Protein AF-A0A3M0Y4Y0-F1 (afdb_monomer)

Nearest PDB structures (foldseek):
  6ogd-assembly1_B  TM=2.210E-01  e=4.144E-01  Yersinia entomophaga
  7qh7-assembly1_c  TM=3.250E-01  e=5.541E+00  Homo sapiens

Radius of gyration: 15.07 Å; Cα contacts (8 Å, |Δi|>4): 298; chains: 1; bounding box: 39×28×41 Å

Secondary structure (DSSP, 8-state):
--S-HHHHHHHHHHHGGG-EEEEEEEEEETTTEEEEEEEEEETTEEEEEEEE-TTT-PBPPTT----BSS--S-HHHHHHHHHHHGGG-EE-S--EEETTTTEEEEEEEETTEEEEEEEEETTT-PEEPPP-S-----

Mean predicted aligned error: 4.46 Å

Structure (mmCIF, N/CA/C/O backbone):
data_AF-A0A3M0Y4Y0-F1
#
_entry.id   AF-A0A3M0Y4Y0-F1
#
loop_
_atom_site.group_PDB
_atom_site.id
_atom_site.type_symbol
_atom_site.label_atom_id
_atom_site.label_alt_id
_atom_site.label_comp_id
_atom_site.label_asym_id
_atom_site.label_entity_id
_atom_site.label_seq_id
_atom_site.pdbx_PDB_ins_code
_atom_site.Cartn_x
_atom_site.Cartn_y
_atom_site.Cartn_z
_atom_site.occupancy
_atom_site.B_iso_or_equiv
_atom_site.auth_seq_id
_atom_site.auth_comp_id
_atom_site.auth_asym_id
_atom_site.auth_atom_id
_atom_site.pdbx_PDB_model_num
ATOM 1 N N . PRO A 1 1 ? 2.570 -2.324 -22.375 1.00 85.81 1 PRO A N 1
ATOM 2 C CA . PRO A 1 1 ? 3.420 -1.679 -21.339 1.00 85.81 1 PRO A CA 1
ATOM 3 C C . PRO A 1 1 ? 4.889 -1.743 -21.785 1.00 85.81 1 PRO A C 1
ATOM 5 O O . PRO A 1 1 ? 5.245 -2.715 -22.445 1.00 85.81 1 PRO A O 1
ATOM 8 N N . ARG A 1 2 ? 5.709 -0.727 -21.486 1.00 95.56 2 ARG A N 1
ATOM 9 C CA . ARG A 1 2 ? 7.161 -0.748 -21.774 1.00 95.56 2 ARG A CA 1
ATOM 10 C C . ARG A 1 2 ? 7.956 -1.373 -20.630 1.00 95.56 2 ARG A C 1
ATOM 12 O O . ARG A 1 2 ? 8.963 -2.027 -20.864 1.00 95.56 2 ARG A O 1
ATOM 19 N N . VAL A 1 3 ? 7.469 -1.207 -19.406 1.00 97.25 3 VAL A N 1
ATOM 20 C CA . VAL A 1 3 ? 8.027 -1.819 -18.201 1.00 97.25 3 VAL A CA 1
ATOM 21 C C . VAL A 1 3 ? 7.366 -3.171 -17.973 1.00 97.25 3 VAL A C 1
ATOM 23 O O . VAL A 1 3 ? 6.145 -3.292 -18.092 1.00 97.25 3 VAL A O 1
ATOM 26 N N . SER A 1 4 ? 8.159 -4.194 -17.655 1.00 97.31 4 SER A N 1
ATOM 27 C CA . SER A 1 4 ? 7.654 -5.527 -17.318 1.00 97.31 4 SER A CA 1
ATOM 28 C C . SER A 1 4 ? 7.098 -5.577 -15.890 1.00 97.31 4 SER A C 1
ATOM 30 O O . SER A 1 4 ? 7.463 -4.766 -15.039 1.00 97.31 4 SER A O 1
ATOM 32 N N . ALA A 1 5 ? 6.256 -6.571 -15.600 1.00 97.19 5 ALA A N 1
ATOM 33 C CA . ALA A 1 5 ? 5.759 -6.835 -14.247 1.00 97.19 5 ALA A CA 1
ATOM 34 C C . ALA A 1 5 ? 6.903 -6.991 -13.223 1.00 97.19 5 ALA A C 1
ATOM 36 O O . ALA A 1 5 ? 6.847 -6.422 -12.134 1.00 97.19 5 ALA A O 1
ATOM 37 N N . ALA A 1 6 ? 7.967 -7.711 -13.598 1.00 97.25 6 ALA A N 1
ATOM 38 C CA . ALA A 1 6 ? 9.133 -7.937 -12.745 1.00 97.25 6 ALA A CA 1
ATOM 39 C C . ALA A 1 6 ? 9.905 -6.640 -12.455 1.00 97.25 6 ALA A C 1
ATOM 41 O O . ALA A 1 6 ? 10.243 -6.375 -11.303 1.00 97.25 6 ALA A O 1
ATOM 42 N N . ALA A 1 7 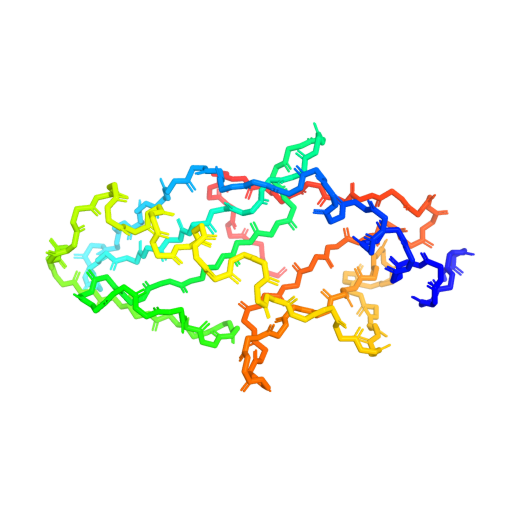? 10.123 -5.798 -13.471 1.00 97.50 7 ALA A N 1
ATOM 43 C CA . ALA A 1 7 ? 10.780 -4.505 -13.289 1.00 97.50 7 ALA A CA 1
ATOM 44 C C . ALA A 1 7 ? 9.939 -3.563 -12.410 1.00 97.50 7 ALA A C 1
ATOM 46 O O . ALA A 1 7 ? 10.468 -2.924 -11.504 1.00 97.50 7 ALA A O 1
ATOM 47 N N . ALA A 1 8 ? 8.617 -3.531 -12.604 1.00 97.88 8 ALA A N 1
ATOM 48 C CA . ALA A 1 8 ? 7.720 -2.749 -11.757 1.00 97.88 8 ALA A CA 1
ATOM 49 C C . ALA A 1 8 ? 7.741 -3.220 -10.291 1.00 97.88 8 ALA A C 1
ATOM 51 O O . ALA A 1 8 ? 7.778 -2.400 -9.375 1.00 97.88 8 ALA A O 1
ATOM 52 N N . LYS A 1 9 ? 7.777 -4.537 -10.050 1.00 98.00 9 LYS A N 1
ATOM 53 C CA . LYS A 1 9 ? 7.948 -5.099 -8.703 1.00 98.00 9 LYS A CA 1
ATOM 54 C C . LYS A 1 9 ? 9.272 -4.660 -8.076 1.00 98.00 9 LYS A C 1
ATOM 56 O O . LYS A 1 9 ? 9.277 -4.215 -6.930 1.00 98.00 9 LYS A O 1
ATOM 61 N N . GLN A 1 10 ? 10.366 -4.733 -8.831 1.00 97.56 10 GLN A N 1
ATOM 62 C CA . GLN A 1 10 ? 11.693 -4.334 -8.363 1.00 97.56 10 GLN A CA 1
ATOM 63 C C . GLN A 1 10 ? 11.731 -2.860 -7.931 1.00 97.56 10 GLN A C 1
ATOM 65 O O . GLN A 1 10 ? 12.317 -2.544 -6.899 1.00 97.56 10 GLN A O 1
ATOM 70 N N . VAL A 1 11 ? 11.050 -1.969 -8.657 1.00 97.44 11 VAL A N 1
ATOM 71 C CA . VAL A 1 11 ? 10.907 -0.552 -8.273 1.00 97.44 11 VAL A CA 1
ATOM 72 C C . VAL A 1 11 ? 10.233 -0.408 -6.902 1.00 97.44 11 VAL A C 1
ATOM 74 O O . VAL A 1 11 ? 10.702 0.346 -6.045 1.00 97.44 11 VAL A O 1
ATOM 77 N N . VAL A 1 12 ? 9.150 -1.153 -6.654 1.00 97.88 12 VAL A N 1
ATOM 78 C CA . VAL A 1 12 ? 8.461 -1.135 -5.353 1.00 97.88 12 VAL A CA 1
ATOM 79 C C . VAL A 1 12 ? 9.363 -1.688 -4.250 1.00 97.88 12 VAL A C 1
ATOM 81 O O . VAL A 1 12 ? 9.467 -1.061 -3.194 1.00 97.88 12 VAL A O 1
ATOM 84 N N . GLU A 1 13 ? 10.061 -2.800 -4.496 1.00 97.62 13 GLU A N 1
ATOM 85 C CA . GLU A 1 13 ? 11.016 -3.391 -3.548 1.00 97.62 13 GLU A CA 1
ATOM 86 C C . GLU A 1 13 ? 12.136 -2.416 -3.169 1.00 97.62 13 GLU A C 1
ATOM 88 O O . GLU A 1 13 ? 12.400 -2.218 -1.984 1.00 97.62 13 GLU A O 1
ATOM 93 N N . GLN A 1 14 ? 12.739 -1.742 -4.149 1.00 96.75 14 GLN A N 1
ATOM 94 C CA . GLN A 1 14 ? 13.792 -0.748 -3.920 1.00 96.75 14 GLN A CA 1
ATOM 95 C C . GLN A 1 14 ? 13.291 0.441 -3.095 1.00 96.75 14 GLN A C 1
ATOM 97 O O . GLN A 1 14 ? 13.981 0.916 -2.191 1.00 96.75 14 GLN A O 1
ATOM 102 N N . SER A 1 15 ? 12.064 0.897 -3.355 1.00 96.94 15 SER A N 1
AT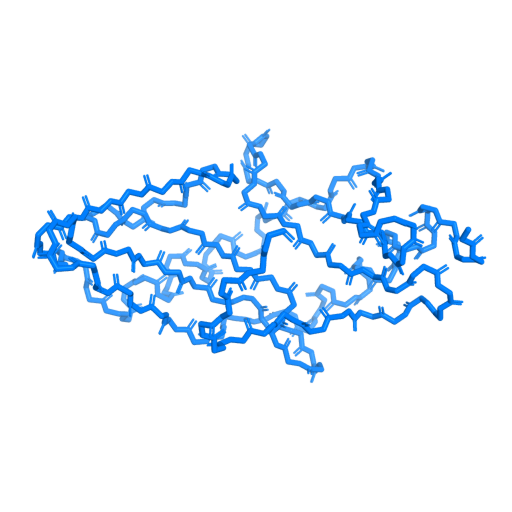OM 103 C CA . SER A 1 15 ? 11.483 2.035 -2.641 1.00 96.94 15 SER A CA 1
ATOM 104 C C . SER A 1 15 ? 11.171 1.760 -1.172 1.00 96.94 15 SER A C 1
ATOM 106 O O . SER A 1 15 ? 11.066 2.712 -0.393 1.00 96.94 15 SER A O 1
ATOM 108 N N . ARG A 1 16 ? 11.042 0.480 -0.786 1.00 95.69 16 ARG A N 1
ATOM 109 C CA . ARG A 1 16 ? 10.624 0.032 0.551 1.00 95.69 16 ARG A CA 1
ATOM 110 C C . ARG A 1 16 ? 11.482 0.605 1.674 1.00 95.69 16 ARG A C 1
ATOM 112 O O . ARG A 1 16 ? 10.976 0.863 2.760 1.00 95.69 16 ARG A O 1
ATOM 119 N N . THR A 1 17 ? 12.760 0.846 1.404 1.00 94.88 17 THR A N 1
ATOM 120 C CA . THR A 1 17 ? 13.714 1.435 2.358 1.00 94.88 17 THR A CA 1
ATOM 121 C C . THR A 1 17 ? 13.356 2.866 2.770 1.00 94.88 17 THR A C 1
ATOM 123 O O . THR A 1 17 ? 13.726 3.301 3.855 1.00 94.88 17 THR A O 1
ATOM 126 N N . SER A 1 18 ? 12.599 3.586 1.936 1.00 96.69 18 SER A N 1
ATOM 127 C CA . SER A 1 18 ? 12.131 4.953 2.202 1.00 96.69 18 SER A CA 1
ATOM 128 C C . SER A 1 18 ? 10.716 5.018 2.789 1.00 96.69 18 SER A C 1
ATOM 130 O O . SER A 1 18 ? 10.185 6.113 3.015 1.00 96.69 18 SER A O 1
ATOM 132 N N . TRP A 1 19 ? 10.071 3.863 2.992 1.00 97.56 19 TRP A N 1
ATOM 133 C CA . TRP A 1 19 ? 8.675 3.837 3.399 1.00 97.56 19 TRP A CA 1
ATOM 134 C C . TRP A 1 19 ? 8.500 4.309 4.834 1.00 97.56 19 TRP A C 1
ATOM 136 O O . TRP A 1 19 ? 9.170 3.847 5.755 1.00 97.56 19 TRP A O 1
ATOM 146 N N . HIS A 1 20 ? 7.534 5.196 5.031 1.00 97.25 20 HIS A N 1
ATOM 147 C CA . HIS A 1 20 ? 7.141 5.673 6.346 1.00 97.25 20 HIS A CA 1
ATOM 148 C C . HIS A 1 20 ? 5.641 5.953 6.394 1.00 97.25 20 HIS A C 1
ATOM 150 O O . HIS A 1 20 ? 4.966 6.118 5.374 1.00 97.25 20 HIS A O 1
ATOM 156 N N . VAL A 1 21 ? 5.107 5.998 7.612 1.00 96.69 21 VAL A N 1
ATOM 157 C CA . VAL A 1 21 ? 3.694 6.304 7.832 1.00 96.69 21 VAL A CA 1
ATOM 158 C C . VAL A 1 21 ? 3.448 7.780 7.557 1.00 96.69 21 VAL A C 1
ATOM 160 O O . VAL A 1 21 ? 4.054 8.650 8.181 1.00 96.69 21 VAL A O 1
ATOM 163 N N . GLY A 1 22 ? 2.562 8.041 6.603 1.00 93.50 22 GLY A N 1
ATOM 164 C CA . GLY A 1 22 ? 2.121 9.368 6.217 1.00 93.50 22 GLY A CA 1
ATOM 165 C C . GLY A 1 22 ? 0.934 9.850 7.047 1.00 93.50 22 GLY A C 1
ATOM 166 O O . GLY A 1 22 ? 0.769 9.539 8.229 1.00 93.50 22 GLY A O 1
ATOM 167 N N . LYS A 1 23 ? 0.077 10.654 6.414 1.00 92.44 23 LYS A N 1
ATOM 168 C CA . LYS A 1 23 ? -1.098 11.218 7.082 1.00 92.44 23 LYS A CA 1
ATOM 169 C C . LYS A 1 23 ? -2.129 10.137 7.428 1.00 92.44 23 LYS A C 1
ATOM 171 O O . LYS A 1 23 ? -2.239 9.118 6.751 1.00 92.44 23 LYS A O 1
ATOM 176 N N . VAL A 1 24 ? -2.934 10.422 8.446 1.00 92.00 24 VAL A N 1
ATOM 177 C CA . VAL A 1 24 ? -4.188 9.709 8.714 1.00 92.00 24 VAL A CA 1
ATOM 178 C C . VAL A 1 24 ? -5.304 10.571 8.147 1.00 92.00 24 VAL A C 1
ATOM 180 O O . VAL A 1 24 ? -5.339 11.773 8.414 1.00 92.00 24 VAL A O 1
ATOM 183 N N . GLN A 1 25 ? -6.176 9.976 7.349 1.00 91.56 25 GLN A N 1
ATOM 184 C CA . GLN A 1 25 ? -7.370 10.606 6.812 1.00 91.56 25 GLN A CA 1
ATOM 185 C C . GLN A 1 25 ? -8.591 9.969 7.459 1.00 91.56 25 GLN A C 1
ATOM 187 O O . GLN A 1 25 ? -8.700 8.748 7.520 1.00 91.56 25 GLN A O 1
ATOM 192 N N . GLN A 1 26 ? -9.488 10.827 7.925 1.00 89.88 26 GLN A N 1
ATOM 193 C CA . GLN A 1 26 ? -10.810 10.464 8.407 1.00 89.88 26 GLN A CA 1
ATOM 194 C C . GLN A 1 26 ? -11.803 11.020 7.394 1.00 89.88 26 GLN A C 1
ATOM 196 O O . GLN A 1 26 ? -11.726 12.202 7.050 1.00 89.88 26 GLN A O 1
ATOM 201 N N . GLN A 1 27 ? -12.661 10.161 6.865 1.00 86.44 27 GLN A N 1
ATOM 202 C CA . GLN A 1 27 ? -13.717 10.543 5.941 1.00 86.44 27 GLN A CA 1
ATOM 203 C C . GLN A 1 27 ? -15.043 10.287 6.633 1.00 86.44 27 GLN A C 1
ATOM 205 O O . GLN A 1 27 ? -15.336 9.148 6.969 1.00 86.44 27 GLN A O 1
ATOM 210 N N . TRP A 1 28 ? -15.792 11.359 6.863 1.00 82.88 28 TRP A N 1
ATOM 211 C CA . TRP A 1 28 ? -17.142 11.292 7.397 1.00 82.88 28 TRP A CA 1
ATOM 212 C C . TRP A 1 28 ? -18.120 11.273 6.228 1.00 82.88 28 TRP A C 1
ATOM 214 O O . TRP A 1 28 ? -18.035 12.136 5.349 1.00 82.88 28 TRP A O 1
ATOM 224 N N . GLU A 1 29 ? -18.998 10.283 6.223 1.00 81.50 29 GLU A N 1
ATOM 225 C CA . GLU A 1 29 ? -20.192 10.225 5.385 1.00 81.50 29 GLU A CA 1
ATOM 226 C C . GLU A 1 29 ? -21.400 10.449 6.302 1.00 81.50 29 GLU A C 1
ATOM 228 O O . GLU A 1 29 ? -21.446 9.874 7.393 1.00 81.50 29 GLU A O 1
ATOM 233 N N . GLU A 1 30 ? -22.324 11.328 5.893 1.00 73.69 30 GLU A N 1
ATOM 234 C CA . GLU A 1 30 ? -23.396 11.863 6.757 1.00 73.69 30 GLU A CA 1
ATOM 235 C C . GLU A 1 30 ? -24.230 10.764 7.435 1.00 73.69 30 GLU A C 1
ATOM 237 O O . GLU A 1 30 ? -24.538 10.898 8.618 1.00 73.69 30 GLU A O 1
ATOM 242 N N . ASP A 1 31 ? -24.485 9.650 6.740 1.00 77.06 31 ASP A N 1
ATOM 243 C CA . ASP A 1 31 ? -25.320 8.549 7.239 1.00 77.06 31 ASP A CA 1
ATOM 244 C C . ASP A 1 31 ? -24.547 7.258 7.565 1.00 77.06 31 ASP A C 1
ATOM 246 O O . ASP A 1 31 ? -25.081 6.364 8.223 1.00 77.06 31 ASP A O 1
ATOM 250 N N . GLU A 1 32 ? -23.289 7.134 7.131 1.00 75.88 32 GLU A N 1
ATOM 251 C CA . GLU A 1 32 ? -22.521 5.887 7.285 1.00 75.88 32 GLU A CA 1
ATOM 252 C C . GLU A 1 32 ? -21.526 5.964 8.454 1.00 75.88 32 GLU A C 1
ATOM 254 O O . GLU A 1 32 ? -21.244 4.957 9.105 1.00 75.88 32 GLU A O 1
ATOM 259 N N . GLY A 1 33 ? -21.051 7.166 8.802 1.00 85.62 33 GLY A N 1
ATOM 260 C CA . GLY A 1 33 ? -20.077 7.399 9.870 1.00 85.62 33 GLY A CA 1
ATOM 261 C C . GLY A 1 33 ? -18.668 7.678 9.342 1.00 85.62 33 GLY A C 1
ATOM 262 O O . GLY A 1 33 ? -18.489 8.197 8.241 1.00 85.62 33 GLY A O 1
ATOM 263 N N . VAL A 1 34 ? -17.643 7.388 10.150 1.00 87.31 34 VAL A N 1
ATOM 264 C CA . VAL A 1 34 ? -16.239 7.654 9.809 1.00 87.31 34 VAL A CA 1
ATOM 265 C C . VAL A 1 34 ? -15.526 6.418 9.272 1.00 87.31 34 VAL A C 1
ATOM 267 O O . VAL A 1 34 ? -15.491 5.376 9.922 1.00 87.31 34 VAL A O 1
ATOM 270 N N . GLU A 1 35 ? -14.867 6.571 8.128 1.00 90.94 35 GLU A N 1
ATOM 271 C CA . GLU A 1 35 ? -13.851 5.653 7.618 1.00 90.94 35 GLU A CA 1
ATOM 272 C C . GLU A 1 35 ? -12.451 6.218 7.904 1.00 90.94 35 GLU A C 1
ATOM 274 O O . GLU A 1 35 ? -12.198 7.424 7.782 1.00 90.94 35 GLU A O 1
ATOM 279 N N . VAL A 1 36 ? -11.505 5.343 8.253 1.00 92.06 36 VAL A N 1
ATOM 280 C CA . VAL A 1 36 ? -10.122 5.724 8.550 1.00 92.06 36 VAL A CA 1
ATOM 281 C C .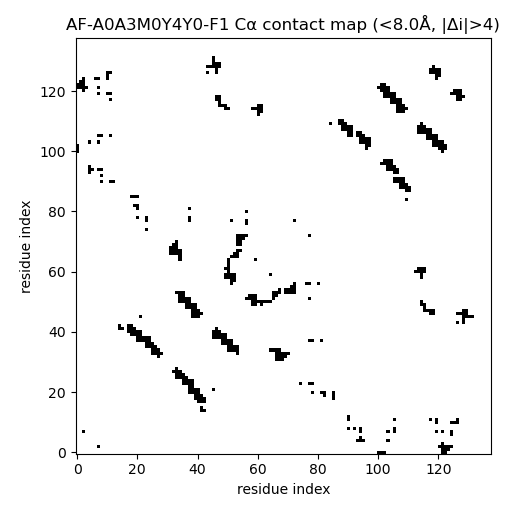 VAL A 1 36 ? -9.159 5.102 7.550 1.00 92.06 36 VAL A C 1
ATOM 283 O O . VAL A 1 36 ? -9.096 3.886 7.374 1.00 92.06 36 VAL A O 1
ATOM 286 N N . ARG A 1 37 ? -8.324 5.952 6.948 1.00 94.69 37 ARG A N 1
ATOM 287 C CA . ARG A 1 37 ? -7.249 5.542 6.043 1.00 94.69 37 ARG A CA 1
ATOM 288 C C . ARG A 1 37 ? -5.909 6.082 6.517 1.00 94.69 37 ARG A C 1
ATOM 290 O O . ARG A 1 37 ? -5.791 7.254 6.875 1.00 94.69 37 ARG A O 1
ATOM 297 N N . VAL A 1 38 ? -4.875 5.251 6.474 1.00 94.94 38 VAL A N 1
ATOM 298 C CA . VAL A 1 38 ? -3.500 5.651 6.797 1.00 94.94 38 VAL A CA 1
ATOM 299 C C . VAL A 1 38 ? -2.629 5.501 5.560 1.00 94.94 38 VAL A C 1
ATOM 301 O O . VAL A 1 38 ? -2.601 4.446 4.930 1.00 94.94 38 VAL A O 1
ATOM 304 N N . PHE A 1 39 ? -1.935 6.571 5.188 1.00 96.06 39 PHE A N 1
ATOM 305 C CA . PHE A 1 39 ? -1.110 6.592 3.985 1.00 96.06 39 PHE A CA 1
ATOM 306 C C . PHE A 1 39 ? 0.274 6.002 4.252 1.00 96.06 39 PHE A C 1
ATOM 308 O O . PHE A 1 39 ? 0.872 6.242 5.300 1.00 96.06 39 PHE A O 1
ATOM 315 N N . ILE A 1 40 ? 0.789 5.265 3.274 1.00 97.31 40 ILE A N 1
ATOM 316 C CA . ILE A 1 40 ? 2.191 4.864 3.198 1.00 97.31 40 ILE A CA 1
ATOM 317 C C . ILE A 1 40 ? 2.866 5.825 2.228 1.00 97.31 40 ILE A C 1
ATOM 319 O O . ILE A 1 40 ? 2.467 5.928 1.063 1.00 97.31 40 ILE A O 1
ATOM 323 N N . ASN A 1 41 ? 3.881 6.526 2.717 1.00 97.31 41 ASN A N 1
ATOM 324 C CA . ASN A 1 41 ? 4.691 7.433 1.925 1.00 97.31 41 ASN A CA 1
ATOM 325 C C . ASN A 1 41 ? 6.014 6.769 1.555 1.00 97.31 41 ASN A C 1
ATOM 327 O O . ASN A 1 41 ? 6.619 6.112 2.394 1.00 97.31 41 ASN A O 1
ATOM 331 N N . ALA A 1 42 ? 6.480 7.011 0.337 1.00 97.06 42 ALA A N 1
ATOM 332 C CA . ALA A 1 42 ? 7.877 6.868 -0.057 1.00 97.06 42 ALA A CA 1
ATOM 333 C C . ALA A 1 42 ? 8.533 8.259 -0.134 1.00 97.06 42 ALA A C 1
ATOM 335 O O . ALA A 1 42 ? 7.887 9.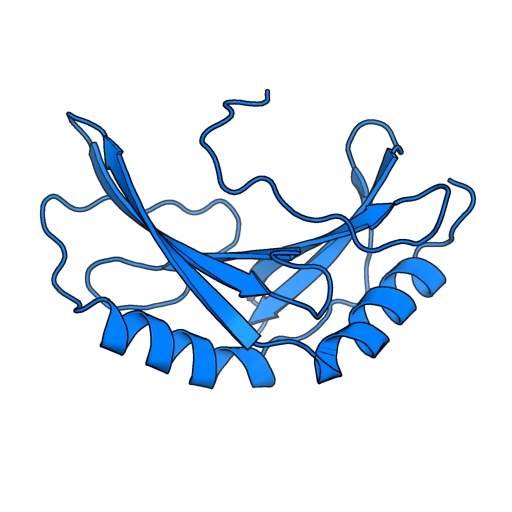273 0.143 1.00 97.06 42 ALA A O 1
ATOM 336 N N . ALA A 1 43 ? 9.796 8.324 -0.562 1.00 95.19 43 ALA A N 1
ATOM 337 C CA . ALA A 1 43 ? 10.509 9.591 -0.766 1.00 95.19 43 ALA A CA 1
ATOM 338 C C . ALA A 1 43 ? 9.751 10.590 -1.669 1.00 95.19 43 ALA A C 1
ATOM 340 O O . ALA A 1 43 ? 9.812 11.795 -1.446 1.00 95.19 43 ALA A O 1
ATOM 341 N N . ILE A 1 44 ? 8.995 10.089 -2.652 1.00 94.31 44 ILE A N 1
ATOM 342 C CA . ILE A 1 44 ? 8.229 10.910 -3.603 1.00 94.31 44 ILE A CA 1
ATOM 343 C C . ILE A 1 44 ? 6.851 11.359 -3.084 1.00 94.31 44 ILE A C 1
ATOM 345 O O . ILE A 1 44 ? 6.149 12.101 -3.766 1.00 94.31 44 ILE A O 1
ATOM 349 N N . GLY A 1 45 ? 6.428 10.887 -1.905 1.00 96.31 45 GLY A N 1
ATOM 350 C CA . GLY A 1 45 ? 5.105 11.153 -1.338 1.00 96.31 45 GLY A CA 1
ATOM 351 C C . GLY A 1 45 ? 4.238 9.896 -1.153 1.00 96.31 45 GLY A C 1
ATOM 352 O O . GLY A 1 45 ? 4.766 8.787 -1.069 1.00 96.31 45 GLY A O 1
ATOM 353 N N . PRO A 1 46 ? 2.907 10.047 -1.023 1.00 96.94 46 PRO A N 1
ATOM 354 C CA . PRO A 1 46 ? 1.989 8.954 -0.698 1.00 96.94 46 PRO A CA 1
ATOM 355 C C . PRO A 1 46 ? 1.840 7.993 -1.877 1.00 96.94 46 PRO A C 1
ATOM 357 O O . PRO A 1 46 ? 1.378 8.401 -2.935 1.00 96.94 46 PRO A O 1
ATOM 360 N N . ILE A 1 47 ? 2.170 6.716 -1.692 1.00 97.38 47 ILE A N 1
ATOM 361 C CA . ILE A 1 47 ? 2.157 5.693 -2.758 1.00 97.38 47 ILE A CA 1
ATOM 362 C C . ILE A 1 47 ? 1.112 4.592 -2.540 1.00 97.38 47 ILE A C 1
ATOM 364 O O . ILE A 1 47 ? 0.747 3.878 -3.472 1.00 97.38 47 ILE A O 1
ATOM 368 N N . ALA A 1 48 ? 0.618 4.451 -1.310 1.00 97.00 48 ALA A N 1
ATOM 369 C CA . ALA A 1 48 ? -0.424 3.502 -0.947 1.00 97.00 48 ALA A CA 1
ATOM 370 C C . ALA A 1 48 ? -1.225 4.019 0.253 1.00 97.00 48 ALA A C 1
ATOM 372 O O . ALA A 1 48 ? -0.823 4.955 0.948 1.00 97.00 48 ALA A O 1
ATOM 373 N N . LYS A 1 49 ? -2.382 3.405 0.492 1.00 95.75 49 LYS A N 1
ATOM 374 C CA . LYS A 1 49 ? -3.230 3.664 1.660 1.00 95.75 49 LYS A CA 1
ATOM 375 C C . LYS A 1 49 ? -3.708 2.341 2.246 1.00 95.75 49 LYS A C 1
ATOM 377 O O . LYS A 1 49 ? -4.051 1.434 1.490 1.00 95.75 49 LYS A O 1
ATOM 382 N N . LEU A 1 50 ? -3.720 2.243 3.568 1.00 96.31 50 LEU A N 1
ATOM 383 C CA . LEU A 1 50 ? -4.297 1.138 4.325 1.00 96.31 50 LEU A CA 1
ATOM 384 C C . LEU A 1 50 ? -5.633 1.599 4.901 1.00 96.31 50 LEU A C 1
ATOM 386 O O . LEU A 1 50 ? -5.688 2.650 5.543 1.00 96.31 50 LEU A O 1
ATOM 390 N N . ALA A 1 51 ? -6.691 0.830 4.659 1.00 95.56 51 ALA A N 1
ATOM 391 C CA . ALA A 1 51 ? -7.951 1.002 5.367 1.00 95.56 51 ALA A CA 1
ATOM 392 C C . ALA A 1 51 ? -7.807 0.401 6.770 1.00 95.56 51 ALA A C 1
ATOM 394 O O . ALA A 1 51 ? -7.155 -0.631 6.950 1.00 95.56 51 ALA A O 1
ATOM 395 N N . VAL A 1 52 ? -8.357 1.080 7.770 1.00 94.62 52 VAL A N 1
ATOM 396 C CA . VAL A 1 52 ? -8.212 0.693 9.171 1.00 94.62 52 VAL A CA 1
ATOM 397 C C . VAL A 1 52 ? -9.578 0.691 9.827 1.00 94.62 52 VAL A C 1
ATOM 399 O O . VAL A 1 52 ? -10.337 1.644 9.678 1.00 94.62 52 VAL A O 1
ATOM 402 N N . ASN A 1 53 ? -9.874 -0.359 10.589 1.00 93.56 53 ASN A N 1
ATOM 403 C CA . ASN A 1 53 ? -11.063 -0.412 11.419 1.00 93.56 53 ASN A CA 1
ATOM 404 C C . ASN A 1 53 ? -10.997 0.730 12.459 1.00 93.56 53 ASN A C 1
ATOM 406 O O . ASN A 1 53 ? -10.084 0.724 13.295 1.00 93.56 53 ASN A O 1
ATOM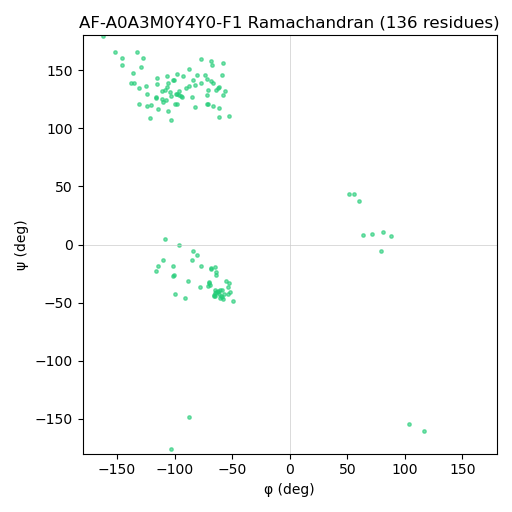 410 N N . PRO A 1 54 ? -11.937 1.693 12.449 1.00 89.31 54 PRO A N 1
ATOM 411 C CA . PRO A 1 54 ? -11.873 2.863 13.330 1.00 89.31 54 PRO A CA 1
ATOM 412 C C . PRO A 1 54 ? -12.003 2.529 14.827 1.00 89.31 54 PRO A C 1
ATOM 414 O O . PRO A 1 54 ? -11.605 3.327 15.677 1.00 89.31 54 PRO A O 1
ATOM 417 N N . GLN A 1 55 ? -12.546 1.353 15.158 1.00 90.88 55 GLN A N 1
ATOM 418 C CA . GLN A 1 55 ? -12.760 0.901 16.534 1.00 90.88 55 GLN A CA 1
ATOM 419 C C . GLN A 1 55 ? -11.566 0.112 17.069 1.00 90.88 55 GLN A C 1
ATOM 421 O O . GLN A 1 55 ? -11.105 0.353 18.180 1.00 90.88 55 GLN A O 1
ATOM 426 N N . THR A 1 56 ? -11.042 -0.824 16.275 1.00 92.31 56 THR A N 1
ATOM 427 C CA . THR A 1 56 ? -10.012 -1.777 16.733 1.00 92.31 56 THR A CA 1
ATOM 428 C C . THR A 1 56 ? -8.597 -1.406 16.288 1.00 92.31 56 THR A C 1
ATOM 430 O O . THR A 1 56 ? -7.601 -1.912 16.819 1.00 92.31 56 THR A O 1
ATOM 433 N N . GLY A 1 57 ? -8.477 -0.542 15.279 1.00 91.44 57 GLY A N 1
ATOM 434 C CA . GLY A 1 57 ? -7.211 -0.249 14.621 1.00 91.44 57 GLY A CA 1
ATOM 435 C C . GLY A 1 57 ? -6.678 -1.385 13.748 1.00 91.44 57 GLY A C 1
ATOM 436 O O . GLY A 1 57 ? -5.522 -1.317 13.333 1.00 91.44 57 GLY A O 1
ATOM 437 N N . ALA A 1 58 ? -7.466 -2.436 13.505 1.00 94.00 58 ALA A N 1
ATOM 438 C CA . ALA A 1 58 ? -7.078 -3.528 12.621 1.00 94.00 58 ALA A CA 1
ATOM 439 C C . ALA A 1 58 ? -6.967 -3.037 11.173 1.00 94.00 58 ALA A C 1
ATOM 441 O O . ALA A 1 58 ? -7.814 -2.274 10.710 1.00 94.00 58 ALA A O 1
ATOM 442 N N . ILE A 1 59 ? -5.940 -3.488 10.452 1.00 96.06 59 ILE A N 1
ATOM 443 C CA . ILE A 1 59 ? -5.825 -3.230 9.014 1.00 96.06 59 ILE A CA 1
ATOM 444 C C . ILE A 1 59 ? -6.874 -4.069 8.293 1.00 96.06 59 ILE A C 1
ATOM 446 O O . ILE A 1 59 ? -6.980 -5.271 8.529 1.00 96.06 59 ILE A O 1
ATOM 450 N N . LEU A 1 60 ? -7.657 -3.424 7.436 1.00 96.75 60 LEU A N 1
ATOM 451 C CA . LEU A 1 60 ? -8.721 -4.071 6.685 1.00 96.75 60 LEU A CA 1
ATOM 452 C C . LEU A 1 60 ? -8.177 -4.661 5.375 1.00 96.75 60 LEU A C 1
ATOM 454 O O . LEU A 1 60 ? -7.21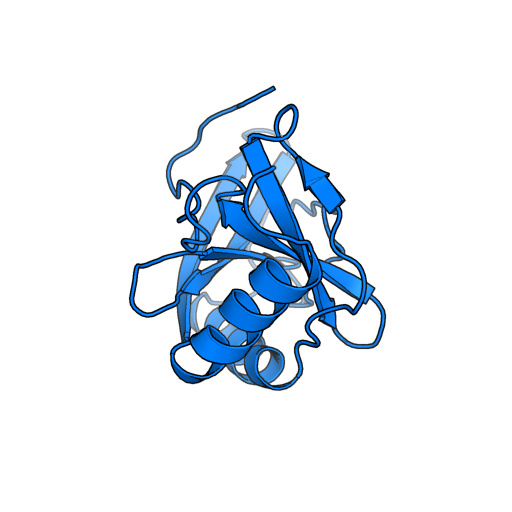9 -4.121 4.806 1.00 96.75 60 LEU A O 1
ATOM 458 N N . PRO A 1 61 ? -8.793 -5.741 4.863 1.00 97.75 61 PRO A N 1
ATOM 459 C CA . PRO A 1 61 ? -8.504 -6.225 3.523 1.00 97.75 61 PRO A CA 1
ATOM 460 C C . PRO A 1 61 ? -8.753 -5.145 2.462 1.00 97.75 61 PRO A C 1
ATOM 462 O O . PRO A 1 61 ? -9.533 -4.208 2.639 1.00 97.75 61 PRO A O 1
ATOM 465 N N . TYR A 1 62 ? -8.087 -5.282 1.323 1.00 94.56 62 TYR A N 1
ATOM 466 C CA . TYR A 1 62 ? -8.202 -4.354 0.209 1.00 94.56 62 TYR A CA 1
ATOM 467 C C . TYR A 1 62 ? -9.660 -4.213 -0.248 1.00 94.56 62 TYR A C 1
ATOM 469 O O . TYR A 1 62 ? -10.337 -5.213 -0.473 1.00 94.56 62 TYR A O 1
ATOM 477 N N . ARG A 1 63 ? -10.112 -2.961 -0.418 1.00 90.50 63 ARG A N 1
ATOM 478 C CA . ARG A 1 63 ? -11.498 -2.575 -0.767 1.00 90.50 63 ARG A CA 1
ATOM 479 C C . ARG A 1 63 ? -12.565 -2.931 0.275 1.00 90.50 63 ARG A C 1
ATOM 481 O O . ARG A 1 63 ? -13.741 -2.744 -0.008 1.00 90.50 63 ARG A O 1
ATOM 488 N N . VAL A 1 64 ? -12.181 -3.396 1.462 1.00 93.06 64 VAL A N 1
ATOM 489 C CA . VAL A 1 64 ? -13.104 -3.483 2.594 1.00 93.06 64 VAL A CA 1
ATOM 490 C C . VAL A 1 64 ? -13.139 -2.133 3.292 1.00 93.06 64 VAL A C 1
ATOM 492 O O . VAL A 1 64 ? -12.102 -1.593 3.683 1.00 93.06 64 VAL A O 1
ATOM 495 N N . GLU A 1 65 ? -14.346 -1.610 3.455 1.00 87.50 65 GLU A N 1
ATOM 496 C CA . GLU A 1 65 ? -14.619 -0.355 4.143 1.00 87.50 65 GLU A CA 1
ATOM 497 C C . GLU A 1 65 ? -15.452 -0.653 5.390 1.00 87.50 65 GLU A C 1
ATOM 499 O O . GLU A 1 65 ? -16.340 -1.505 5.377 1.00 87.50 65 GLU A O 1
ATOM 504 N N . VAL A 1 66 ? -15.112 0.007 6.495 1.00 89.56 66 VAL A N 1
ATOM 505 C CA . VAL A 1 66 ? -15.849 -0.085 7.756 1.00 89.56 66 VAL A CA 1
ATOM 506 C C . VAL A 1 66 ? -16.097 1.332 8.227 1.00 89.56 66 VAL A C 1
ATOM 508 O O . VAL A 1 66 ? -15.142 2.073 8.474 1.00 89.56 66 VAL A O 1
ATOM 511 N N . TYR A 1 67 ? -17.371 1.666 8.382 1.00 88.69 67 TYR A N 1
ATOM 512 C CA . TYR A 1 67 ? -17.812 2.948 8.899 1.00 88.69 67 TYR A CA 1
ATOM 513 C C . TYR A 1 67 ? -18.327 2.783 10.323 1.00 88.69 67 TYR A C 1
ATOM 515 O O . TYR A 1 67 ? -18.995 1.797 10.644 1.00 88.69 67 TYR A O 1
ATOM 523 N N . THR A 1 68 ? -17.999 3.735 11.195 1.00 87.19 68 THR A N 1
ATOM 524 C CA . THR A 1 68 ? -18.540 3.771 12.558 1.00 87.19 68 THR A CA 1
ATOM 525 C C . THR A 1 68 ? -18.966 5.172 12.957 1.00 87.19 68 THR A C 1
ATOM 527 O O . THR A 1 68 ? -18.326 6.145 12.581 1.00 87.19 68 THR A O 1
ATOM 530 N N . ALA A 1 69 ? -20.008 5.296 13.780 1.00 85.44 69 ALA A N 1
ATOM 531 C CA . ALA A 1 69 ? -20.507 6.602 14.227 1.00 85.44 69 ALA A CA 1
ATOM 532 C C . ALA A 1 69 ? -19.494 7.390 15.082 1.00 85.44 69 ALA A C 1
ATOM 534 O O . ALA A 1 69 ? -19.530 8.616 15.141 1.00 85.44 69 ALA A O 1
ATOM 535 N N . THR A 1 70 ? -18.578 6.693 15.755 1.00 82.62 70 THR A N 1
ATOM 536 C CA . THR A 1 70 ? -17.531 7.296 16.587 1.00 82.62 70 THR A CA 1
ATOM 537 C C . THR A 1 70 ? -16.162 6.765 16.198 1.00 82.62 70 THR A C 1
ATOM 539 O O . THR A 1 70 ? -16.044 5.701 15.596 1.00 82.62 70 THR A O 1
ATOM 542 N N . LEU A 1 71 ? -15.108 7.491 16.562 1.00 82.31 71 LEU A N 1
ATOM 543 C CA . LEU A 1 71 ? -13.737 7.005 16.476 1.00 82.31 71 LEU A CA 1
ATOM 544 C C . LEU A 1 71 ? -13.272 6.607 17.880 1.00 82.31 71 LEU A C 1
ATOM 546 O O . LEU A 1 71 ? -13.004 7.482 18.700 1.00 82.31 71 LEU A O 1
ATOM 550 N N . ALA A 1 72 ? -13.156 5.308 18.164 1.00 85.88 72 ALA A N 1
ATOM 551 C CA . ALA A 1 72 ? -12.685 4.850 19.478 1.00 85.88 72 ALA A CA 1
ATOM 552 C C . ALA A 1 72 ? -11.161 4.981 19.651 1.00 85.88 72 ALA A C 1
ATOM 554 O O . ALA A 1 72 ? -10.647 4.974 20.767 1.00 85.88 72 ALA A O 1
ATOM 555 N N . MET A 1 73 ? -10.425 5.102 18.545 1.00 82.19 73 MET A N 1
ATOM 556 C CA . MET A 1 73 ? -8.966 5.099 18.528 1.00 82.19 73 MET A CA 1
ATOM 557 C C . MET A 1 73 ? -8.375 6.488 18.243 1.00 82.19 73 MET A C 1
ATOM 559 O O . MET A 1 73 ? -8.615 7.051 17.171 1.00 82.19 73 MET A O 1
ATOM 563 N N . PRO A 1 74 ? -7.498 7.024 19.112 1.00 87.19 74 PRO A N 1
ATOM 564 C CA . PRO A 1 74 ? -6.762 8.245 18.813 1.00 87.19 74 PRO A CA 1
ATOM 565 C C . PRO A 1 74 ? -5.912 8.112 17.546 1.00 87.19 74 PRO A C 1
ATOM 567 O O . PRO A 1 74 ? -5.306 7.071 17.271 1.00 87.19 74 PRO A O 1
ATOM 570 N N . ARG A 1 75 ? -5.776 9.217 16.803 1.00 87.00 75 ARG A N 1
ATOM 571 C CA . ARG A 1 75 ? -4.958 9.284 15.579 1.00 87.00 75 ARG A CA 1
ATOM 572 C C . ARG A 1 75 ? -3.532 8.764 15.789 1.00 87.00 75 ARG A C 1
ATOM 574 O O . ARG A 1 75 ? -2.998 8.077 14.923 1.00 87.00 75 ARG A O 1
ATOM 581 N N . GLN A 1 76 ? -2.914 9.087 16.923 1.00 88.88 76 GLN A N 1
ATOM 582 C CA . GLN A 1 76 ? -1.548 8.662 17.231 1.00 88.88 76 GLN A CA 1
ATOM 583 C C . GLN A 1 76 ? -1.444 7.139 17.382 1.00 88.88 76 GLN A C 1
ATOM 585 O O . GLN A 1 76 ? -0.499 6.547 16.869 1.00 88.88 76 GLN A O 1
ATOM 590 N N . THR A 1 77 ? -2.440 6.496 17.992 1.00 89.88 77 THR A N 1
ATOM 591 C CA . THR A 1 77 ? -2.504 5.035 18.133 1.00 89.88 77 THR A CA 1
ATOM 592 C C . THR A 1 77 ? -2.608 4.345 16.773 1.00 89.88 77 THR A C 1
ATOM 594 O O . THR A 1 77 ? -1.914 3.362 16.526 1.00 89.88 77 THR A O 1
ATOM 597 N N . LEU A 1 78 ? -3.409 4.894 15.851 1.00 89.75 78 LEU A N 1
ATOM 598 C CA . LEU A 1 78 ? -3.511 4.390 14.474 1.00 89.75 78 LEU A CA 1
ATOM 599 C C . LEU A 1 78 ? -2.170 4.484 13.732 1.00 89.75 78 LEU A C 1
ATOM 601 O O . LEU A 1 78 ? -1.761 3.535 13.067 1.00 89.75 78 LEU A O 1
ATOM 605 N N . VAL A 1 79 ? -1.458 5.606 13.887 1.00 92.06 79 VAL A N 1
ATOM 606 C CA . VAL A 1 79 ? -0.112 5.775 13.318 1.00 92.06 79 VAL A CA 1
ATOM 607 C C . VAL A 1 79 ? 0.851 4.725 13.867 1.00 92.06 79 VAL A C 1
ATOM 609 O O . VAL A 1 79 ? 1.599 4.145 13.085 1.00 92.06 79 VAL A O 1
ATOM 612 N N . GLN A 1 80 ? 0.839 4.460 15.178 1.00 92.50 80 GLN A N 1
ATOM 613 C CA . GLN A 1 80 ? 1.739 3.467 15.774 1.00 92.50 80 GLN A CA 1
ATOM 614 C C . GLN A 1 80 ? 1.442 2.047 15.287 1.00 92.50 80 GLN A C 1
ATOM 616 O O . GLN A 1 80 ? 2.361 1.368 14.838 1.00 92.50 80 GLN A O 1
ATOM 621 N N . LYS A 1 81 ? 0.169 1.636 15.231 1.00 91.56 81 LYS A N 1
ATOM 622 C CA . LYS A 1 81 ? -0.202 0.327 14.665 1.00 91.56 81 LYS A CA 1
ATOM 623 C C . LYS A 1 81 ? 0.283 0.164 13.225 1.00 91.56 81 LYS A C 1
ATOM 625 O O . LYS A 1 81 ? 0.825 -0.875 12.860 1.00 91.56 81 LYS A O 1
ATOM 630 N N . VAL A 1 82 ? 0.136 1.198 12.397 1.00 92.56 82 VAL A N 1
ATOM 631 C CA . VAL A 1 82 ? 0.616 1.133 11.010 1.00 92.56 82 VAL A CA 1
ATOM 632 C C . VAL A 1 82 ? 2.143 1.124 10.943 1.00 92.56 82 VAL A C 1
ATOM 634 O O . VAL A 1 82 ? 2.692 0.420 10.101 1.00 92.56 82 VAL A O 1
ATOM 637 N N . LYS A 1 83 ? 2.848 1.824 11.843 1.00 95.12 83 LYS A N 1
ATOM 638 C CA . LYS A 1 83 ? 4.316 1.741 11.944 1.00 95.12 83 LYS A CA 1
ATOM 639 C C . LYS A 1 83 ? 4.784 0.324 12.273 1.00 95.12 83 LYS A C 1
ATOM 641 O O . LYS A 1 83 ? 5.769 -0.122 11.698 1.00 95.12 83 LYS A O 1
ATOM 646 N N . GLU A 1 84 ? 4.071 -0.386 13.143 1.00 95.25 84 GLU A N 1
ATOM 647 C CA . GLU A 1 84 ? 4.363 -1.783 13.498 1.00 95.25 84 GLU A CA 1
ATOM 648 C C . GLU A 1 84 ? 4.068 -2.762 12.350 1.00 95.25 84 GLU A C 1
ATOM 650 O O . GLU A 1 84 ? 4.757 -3.771 12.190 1.00 95.25 84 GLU A O 1
ATOM 655 N N . VAL A 1 85 ? 3.045 -2.469 11.543 1.00 94.75 85 VAL A N 1
ATOM 656 C CA . VAL A 1 85 ? 2.643 -3.279 10.384 1.00 94.75 85 VAL A CA 1
ATOM 657 C C . VAL A 1 85 ? 3.545 -3.048 9.175 1.00 94.75 85 VAL A C 1
ATOM 659 O O . VAL A 1 85 ? 3.827 -3.990 8.440 1.00 94.75 85 VAL A O 1
ATOM 662 N N . LEU A 1 86 ? 4.009 -1.818 8.955 1.00 95.62 86 LEU A N 1
ATOM 663 C CA . LEU A 1 86 ? 4.776 -1.431 7.772 1.00 95.62 86 LEU A CA 1
ATOM 664 C C . LEU A 1 86 ? 5.958 -2.372 7.456 1.00 95.62 86 LEU A C 1
ATOM 666 O O . LEU A 1 86 ? 6.041 -2.826 6.311 1.00 95.62 86 LEU A O 1
ATOM 670 N N . PRO A 1 87 ? 6.836 -2.745 8.413 1.00 96.06 87 PRO A N 1
ATOM 671 C CA . PRO A 1 87 ? 7.922 -3.684 8.134 1.00 96.06 87 PRO A CA 1
ATOM 672 C C . PRO A 1 87 ? 7.436 -5.113 7.849 1.00 96.06 87 PRO A C 1
ATOM 674 O O . PRO A 1 87 ? 8.161 -5.865 7.203 1.00 96.06 87 PRO A O 1
ATOM 677 N N . LYS A 1 88 ? 6.222 -5.482 8.277 1.00 97.31 88 LYS A N 1
ATOM 678 C CA . LYS A 1 88 ? 5.618 -6.811 8.077 1.00 97.31 88 LYS A CA 1
ATOM 679 C C . LYS A 1 88 ? 4.917 -6.960 6.726 1.00 97.31 88 LYS A C 1
ATOM 681 O O . LYS A 1 88 ? 4.602 -8.082 6.337 1.00 97.31 88 LYS A O 1
ATOM 686 N N . LEU A 1 89 ? 4.677 -5.861 6.005 1.00 97.75 89 LEU A N 1
ATOM 687 C CA . LEU A 1 89 ? 4.035 -5.921 4.693 1.00 97.75 89 LEU A CA 1
ATOM 688 C C . LEU A 1 89 ? 4.883 -6.729 3.706 1.00 97.75 89 LEU A C 1
ATOM 690 O O . LEU A 1 89 ? 6.096 -6.557 3.598 1.00 97.75 89 LEU A O 1
ATOM 694 N N . GLN A 1 90 ? 4.246 -7.602 2.948 1.00 98.06 90 GLN A N 1
ATOM 695 C CA . GLN A 1 90 ? 4.876 -8.393 1.903 1.00 98.06 90 GLN A CA 1
ATOM 696 C C . GLN A 1 90 ? 4.504 -7.802 0.545 1.00 98.06 90 GLN A C 1
ATOM 698 O O . GLN A 1 90 ? 3.338 -7.525 0.277 1.00 98.06 90 GLN A O 1
ATOM 703 N N . ILE A 1 91 ? 5.498 -7.596 -0.315 1.00 98.06 91 ILE A N 1
ATOM 704 C CA . ILE A 1 91 ? 5.261 -7.215 -1.708 1.00 98.06 91 ILE A CA 1
ATOM 705 C C . ILE A 1 91 ? 4.962 -8.513 -2.452 1.00 98.06 91 ILE A C 1
ATOM 707 O O . ILE A 1 91 ? 5.795 -9.421 -2.457 1.00 98.06 91 ILE A O 1
ATOM 711 N N . GLY A 1 92 ? 3.766 -8.633 -3.023 1.00 95.62 92 GLY A N 1
ATOM 712 C CA . GLY A 1 92 ? 3.363 -9.876 -3.673 1.00 95.62 92 GLY A CA 1
ATOM 713 C C . GLY A 1 92 ? 4.146 -10.163 -4.954 1.00 95.62 92 GLY A C 1
ATOM 714 O O . GLY A 1 92 ? 4.733 -9.274 -5.575 1.00 95.62 92 GLY A O 1
ATOM 715 N N . ALA A 1 93 ? 4.162 -11.440 -5.332 1.00 88.62 93 ALA A N 1
ATOM 716 C CA . ALA A 1 93 ? 4.884 -11.927 -6.504 1.00 88.62 93 ALA A CA 1
ATOM 717 C C . ALA A 1 93 ? 4.240 -11.482 -7.824 1.00 88.62 93 ALA A C 1
ATOM 719 O O . ALA A 1 93 ? 4.947 -11.191 -8.787 1.00 88.62 93 ALA A O 1
ATOM 720 N N . GLU A 1 94 ? 2.911 -11.415 -7.857 1.00 92.25 94 GLU A N 1
ATOM 721 C CA . GLU A 1 94 ? 2.151 -11.129 -9.068 1.00 92.25 94 GLU A CA 1
ATOM 722 C C . GLU A 1 94 ? 1.792 -9.649 -9.169 1.00 92.25 94 GLU A C 1
ATOM 724 O O . GLU A 1 94 ? 1.270 -9.049 -8.231 1.00 92.25 94 GLU A O 1
ATOM 729 N N . ALA A 1 95 ? 2.044 -9.068 -10.339 1.00 96.00 95 ALA A N 1
ATOM 730 C CA . ALA A 1 95 ? 1.620 -7.726 -10.700 1.00 96.00 95 ALA A CA 1
ATOM 731 C C . ALA A 1 95 ? 0.620 -7.803 -11.850 1.00 96.00 95 ALA A C 1
ATOM 733 O O . ALA A 1 95 ? 0.791 -8.597 -12.774 1.00 96.00 95 ALA A O 1
ATOM 734 N N . TRP A 1 96 ? -0.384 -6.931 -11.840 1.00 97.44 96 TRP A N 1
ATOM 735 C CA . TRP A 1 96 ? -1.361 -6.858 -12.926 1.00 97.44 96 TRP A CA 1
ATOM 736 C C . TRP A 1 96 ? -1.532 -5.433 -13.432 1.00 97.44 96 TRP A C 1
ATOM 738 O O . TRP A 1 96 ? -1.321 -4.457 -12.709 1.00 97.44 96 TRP A O 1
ATOM 748 N N . LEU A 1 97 ? -1.915 -5.301 -14.699 1.00 97.44 97 LEU A N 1
ATOM 749 C CA . LEU A 1 97 ? -2.147 -3.997 -15.304 1.00 97.44 97 LEU A CA 1
ATOM 750 C C . LEU A 1 97 ? -3.447 -3.364 -14.793 1.00 97.44 97 LEU A C 1
ATOM 752 O O . LEU A 1 97 ? -4.454 -4.024 -14.536 1.00 97.44 97 LEU A O 1
ATOM 756 N N . GLY A 1 98 ? -3.424 -2.042 -14.670 1.00 94.69 98 GLY A N 1
ATOM 757 C CA . GLY A 1 98 ? -4.556 -1.210 -14.302 1.00 94.69 98 GLY A CA 1
ATOM 758 C C . GLY A 1 98 ? -4.722 -0.001 -15.211 1.00 94.69 98 GLY A C 1
ATOM 759 O O . GL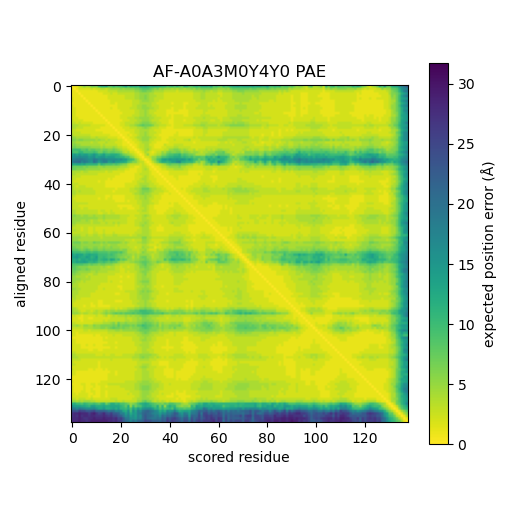Y A 1 98 ? -3.832 0.346 -15.986 1.00 94.69 98 GLY A O 1
ATOM 760 N N . GLY A 1 99 ? -5.898 0.630 -15.129 1.00 90.19 99 GLY A N 1
ATOM 761 C CA . GLY A 1 99 ? -6.209 1.857 -15.864 1.00 90.19 99 GLY A CA 1
ATOM 762 C C . GLY A 1 99 ? -6.014 1.724 -17.373 1.00 90.19 99 GLY A C 1
ATOM 763 O O . GLY A 1 99 ? -5.412 2.616 -17.961 1.00 90.19 99 GLY A O 1
ATOM 764 N N . HIS A 1 100 ? -6.469 0.613 -17.963 1.00 92.31 100 HIS A N 1
ATOM 765 C CA . HIS A 1 100 ? -6.275 0.270 -19.381 1.00 92.31 100 HIS A CA 1
ATOM 766 C C . HIS A 1 100 ? -4.799 0.143 -19.798 1.00 92.31 100 HIS A C 1
ATOM 768 O O . HIS A 1 100 ? -4.407 0.547 -20.886 1.00 92.31 100 HIS A O 1
ATOM 774 N N . GLY A 1 101 ? -3.958 -0.408 -18.917 1.00 93.94 101 GLY A N 1
ATOM 775 C CA . GLY A 1 101 ? -2.542 -0.656 -19.205 1.00 93.94 101 GLY A CA 1
ATOM 776 C C . GLY A 1 101 ? -1.608 0.514 -18.899 1.00 93.94 101 GLY A C 1
ATOM 777 O O . GLY A 1 101 ? -0.423 0.423 -19.213 1.00 93.94 101 GLY A O 1
ATOM 778 N N . ARG A 1 102 ? -2.115 1.587 -18.273 1.00 96.69 102 ARG A N 1
ATOM 779 C CA . ARG A 1 102 ? -1.325 2.768 -17.888 1.00 96.69 102 ARG A CA 1
ATOM 780 C C . ARG A 1 102 ? -0.344 2.497 -16.750 1.00 96.69 102 ARG A C 1
ATOM 782 O O . ARG A 1 102 ? 0.722 3.093 -16.715 1.00 96.69 102 ARG A O 1
ATOM 789 N N . TYR A 1 103 ? -0.685 1.607 -15.824 1.00 98.12 103 TYR A N 1
ATOM 790 C CA . TYR A 1 103 ? 0.166 1.310 -14.674 1.00 98.12 103 TYR A CA 1
ATOM 791 C C . TYR A 1 103 ? 0.084 -0.156 -14.264 1.00 98.12 103 TYR A C 1
ATOM 793 O O . TYR A 1 103 ? -0.931 -0.822 -14.473 1.00 98.12 103 TYR A O 1
ATOM 801 N N . TRP A 1 104 ? 1.143 -0.637 -13.629 1.00 98.38 104 TRP A N 1
ATOM 802 C CA . TRP A 1 104 ? 1.161 -1.879 -12.871 1.00 98.38 104 TRP A CA 1
ATOM 803 C C . TRP A 1 104 ? 0.598 -1.644 -11.473 1.00 98.38 104 TRP A C 1
ATOM 805 O O . TRP A 1 104 ? 0.915 -0.644 -10.829 1.00 98.38 104 TRP A O 1
ATOM 815 N N . ARG A 1 105 ? -0.233 -2.568 -10.992 1.00 98.12 105 ARG A N 1
ATOM 816 C CA . ARG A 1 105 ? -0.610 -2.689 -9.585 1.00 98.12 105 ARG A CA 1
ATOM 817 C C . ARG A 1 105 ? 0.256 -3.762 -8.950 1.00 98.12 105 ARG A C 1
ATOM 819 O O . ARG A 1 105 ? 0.235 -4.908 -9.391 1.00 98.12 105 ARG A O 1
ATOM 826 N N . ILE A 1 106 ? 0.995 -3.366 -7.921 1.00 98.31 106 ILE A N 1
ATOM 827 C CA . ILE A 1 106 ? 1.838 -4.246 -7.122 1.00 98.31 106 ILE A CA 1
ATOM 828 C C . ILE A 1 106 ? 1.142 -4.463 -5.773 1.00 98.31 106 ILE A C 1
ATOM 830 O O . ILE A 1 106 ? 0.950 -3.492 -5.034 1.00 98.31 106 ILE A O 1
ATOM 834 N N . PRO A 1 107 ? 0.710 -5.689 -5.449 1.00 98.25 107 PRO A N 1
ATOM 835 C CA . PRO A 1 107 ? -0.041 -5.969 -4.234 1.00 98.25 107 PRO A CA 1
ATOM 836 C C . PRO A 1 107 ? 0.832 -5.887 -2.981 1.00 98.25 107 PRO A C 1
ATOM 838 O O . PRO A 1 107 ? 1.982 -6.328 -2.972 1.00 98.25 107 PRO A O 1
ATOM 841 N N . LEU A 1 108 ? 0.244 -5.365 -1.907 1.00 98.44 108 LEU A N 1
ATOM 842 C CA . LEU A 1 108 ? 0.795 -5.395 -0.559 1.00 98.44 108 LEU A CA 1
ATOM 843 C C . LEU A 1 108 ? -0.045 -6.334 0.302 1.00 98.44 108 LEU A C 1
ATOM 845 O O . LEU A 1 108 ? -1.250 -6.120 0.459 1.00 98.44 108 LEU A O 1
ATOM 849 N N . PHE A 1 109 ? 0.604 -7.338 0.875 1.00 98.44 109 PHE A N 1
ATOM 850 C CA . PHE A 1 109 ? -0.008 -8.326 1.748 1.00 98.44 109 PHE A CA 1
ATOM 851 C C . PHE A 1 109 ? 0.390 -8.102 3.205 1.00 98.44 109 PHE A C 1
ATOM 853 O O . PHE A 1 109 ? 1.524 -7.730 3.498 1.00 98.44 109 PHE A O 1
ATOM 860 N N . LEU A 1 110 ? -0.529 -8.374 4.122 1.00 97.94 110 LEU A N 1
ATOM 861 C CA . LEU A 1 110 ? -0.269 -8.512 5.549 1.00 97.94 110 LEU A CA 1
ATOM 862 C C . LEU A 1 110 ? -0.778 -9.886 5.970 1.00 97.94 110 LEU A C 1
ATOM 864 O O . LEU A 1 110 ? -1.961 -10.161 5.803 1.00 97.94 110 LEU A O 1
ATOM 868 N N . GLU A 1 111 ? 0.114 -10.746 6.468 1.00 96.31 111 GLU A N 1
ATOM 869 C CA . GLU A 1 111 ? -0.255 -12.086 6.958 1.00 96.31 111 GLU A CA 1
ATOM 870 C C . GLU A 1 111 ? -1.083 -12.883 5.924 1.00 96.31 111 GLU A C 1
ATOM 872 O O . GLU A 1 111 ? -2.107 -13.483 6.230 1.00 96.31 111 GLU A O 1
ATOM 877 N N . GLY A 1 112 ? -0.666 -12.830 4.651 1.00 96.31 112 GLY A N 1
ATOM 878 C CA . GLY A 1 112 ? -1.349 -13.503 3.538 1.00 96.31 112 GLY A CA 1
ATOM 879 C C . GLY A 1 112 ? -2.599 -12.790 3.002 1.00 96.31 112 GLY A C 1
ATOM 880 O O . GLY A 1 112 ? -3.122 -13.187 1.965 1.00 96.31 112 GLY A O 1
ATOM 881 N N . THR A 1 113 ? -3.048 -11.701 3.630 1.00 97.62 113 THR A N 1
ATOM 882 C CA . THR A 1 113 ? -4.221 -10.925 3.196 1.00 97.62 113 THR A CA 1
ATOM 883 C C . THR A 1 113 ? -3.807 -9.724 2.353 1.00 97.62 113 THR A C 1
ATOM 885 O O . THR A 1 113 ? -2.967 -8.934 2.775 1.00 97.62 113 THR A O 1
ATOM 888 N N . LEU A 1 114 ? -4.401 -9.546 1.168 1.00 98.06 114 LEU A N 1
ATOM 889 C CA . LEU A 1 114 ? -4.193 -8.347 0.350 1.00 98.06 114 LEU A CA 1
ATOM 890 C C . LEU A 1 114 ? -4.795 -7.134 1.070 1.00 98.06 114 LEU A C 1
ATOM 892 O O . LEU A 1 114 ? -6.001 -7.104 1.292 1.00 98.06 114 LEU A O 1
ATOM 896 N N . VAL A 1 115 ? -3.983 -6.128 1.397 1.00 98.12 115 VAL A N 1
ATOM 897 C CA . VAL A 1 115 ? -4.421 -4.932 2.150 1.00 98.12 115 VAL A CA 1
ATOM 898 C C . VAL A 1 115 ? -4.301 -3.634 1.354 1.00 98.12 115 VAL A C 1
ATOM 900 O O . VAL A 1 115 ? -4.994 -2.658 1.635 1.00 98.12 115 VAL A O 1
ATOM 903 N N . SER A 1 116 ? -3.438 -3.587 0.337 1.00 97.62 116 SER A N 1
ATOM 904 C CA . SER A 1 116 ? -3.301 -2.417 -0.536 1.00 97.62 116 SER A CA 1
ATOM 905 C C . SER A 1 116 ? -2.593 -2.760 -1.842 1.00 97.62 116 SER A C 1
ATOM 907 O O . SER A 1 116 ? -2.165 -3.890 -2.062 1.00 97.62 116 SER A O 1
ATOM 909 N N . THR A 1 117 ? -2.434 -1.761 -2.704 1.00 97.81 117 THR A N 1
ATOM 910 C CA . THR A 1 117 ? -1.628 -1.858 -3.923 1.00 97.81 117 THR A CA 1
ATOM 911 C C . THR A 1 117 ? -0.802 -0.593 -4.107 1.00 97.81 117 THR A C 1
ATOM 913 O O . THR A 1 117 ? -1.344 0.505 -3.963 1.00 97.81 117 THR A O 1
ATOM 916 N N . VAL A 1 118 ? 0.454 -0.741 -4.517 1.00 98.06 118 VAL A N 1
ATOM 917 C CA . VAL A 1 118 ? 1.295 0.348 -5.033 1.00 98.06 118 VAL A CA 1
ATOM 918 C C . VAL A 1 118 ? 1.151 0.400 -6.550 1.00 98.06 118 VAL A C 1
ATOM 920 O O . VAL A 1 118 ? 0.988 -0.637 -7.196 1.00 98.06 118 VAL A O 1
ATOM 923 N N . LYS A 1 119 ? 1.182 1.598 -7.132 1.00 98.25 119 LYS A N 1
ATOM 924 C CA . LYS A 1 119 ? 1.104 1.781 -8.584 1.00 98.25 119 LYS A CA 1
ATOM 925 C C . LYS A 1 119 ? 2.466 2.181 -9.143 1.00 98.25 119 LYS A C 1
ATOM 927 O O . LYS A 1 119 ? 3.119 3.059 -8.587 1.00 98.25 119 LYS A O 1
ATOM 932 N N . VAL A 1 120 ? 2.849 1.567 -10.255 1.00 98.31 120 VAL A N 1
ATOM 933 C CA . VAL A 1 120 ? 4.053 1.914 -11.021 1.00 98.31 120 VAL A CA 1
ATOM 934 C C . VAL A 1 120 ? 3.635 2.218 -12.449 1.00 98.31 120 VAL A C 1
ATOM 936 O O . VAL A 1 120 ? 2.906 1.428 -13.048 1.00 98.31 120 VAL A O 1
ATOM 939 N N . ASP A 1 121 ? 4.064 3.348 -12.995 1.00 98.19 121 ASP A N 1
ATOM 940 C CA . ASP A 1 121 ? 3.783 3.716 -14.377 1.00 98.19 121 ASP A CA 1
ATOM 941 C C . ASP A 1 121 ? 4.314 2.641 -15.335 1.00 98.19 121 ASP A C 1
ATOM 943 O O . ASP A 1 121 ? 5.462 2.201 -15.250 1.00 98.19 121 ASP A O 1
ATOM 947 N N . ALA A 1 122 ? 3.462 2.167 -16.241 1.00 97.88 122 ALA A N 1
ATOM 948 C CA . ALA A 1 122 ? 3.804 1.043 -17.102 1.00 97.88 122 ALA A CA 1
ATOM 949 C C . ALA A 1 122 ? 4.664 1.446 -18.312 1.00 97.88 122 ALA A C 1
ATOM 951 O O . ALA A 1 122 ? 5.138 0.567 -19.042 1.00 97.88 122 ALA A O 1
ATOM 952 N N . ALA A 1 123 ? 4.842 2.745 -18.558 1.00 97.56 123 ALA A N 1
ATOM 953 C CA . ALA A 1 123 ? 5.687 3.293 -19.607 1.00 97.56 123 ALA A CA 1
ATOM 954 C C . ALA A 1 123 ? 7.053 3.748 -19.071 1.00 97.56 123 ALA A C 1
ATOM 956 O O . ALA A 1 123 ? 8.054 3.460 -19.727 1.00 97.56 123 ALA A O 1
ATOM 957 N N . THR A 1 124 ? 7.095 4.418 -17.912 1.00 98.00 124 THR A N 1
ATOM 958 C CA . THR A 1 124 ? 8.321 5.008 -17.337 1.00 98.00 124 THR A CA 1
ATOM 959 C C . THR A 1 124 ? 8.949 4.166 -16.231 1.00 98.00 124 THR A C 1
ATOM 961 O O . THR A 1 124 ? 10.158 4.225 -16.035 1.00 98.00 124 THR A O 1
ATOM 964 N N . GLY A 1 125 ? 8.159 3.350 -15.527 1.00 97.19 125 GLY A N 1
ATOM 965 C CA . GLY A 1 125 ? 8.636 2.583 -14.373 1.00 97.19 125 GLY A CA 1
ATOM 966 C C . GLY A 1 125 ? 8.705 3.400 -13.090 1.00 97.19 125 GLY A C 1
ATOM 967 O O . GLY A 1 125 ? 9.253 2.934 -12.098 1.00 97.19 125 GLY A O 1
ATOM 968 N N . GLU A 1 126 ? 8.146 4.606 -13.083 1.00 97.81 126 GLU A N 1
ATOM 969 C CA . GLU A 1 126 ? 8.126 5.461 -11.903 1.00 97.81 126 GLU A CA 1
ATOM 970 C C . GLU A 1 126 ? 7.011 5.054 -10.939 1.00 97.81 126 GLU A C 1
ATOM 972 O O . GLU A 1 126 ? 5.918 4.647 -11.341 1.00 97.81 126 GLU A O 1
ATOM 977 N N . LEU A 1 127 ? 7.265 5.198 -9.638 1.00 97.50 127 LEU A N 1
ATOM 978 C CA . LEU A 1 127 ? 6.211 5.085 -8.637 1.00 97.50 127 LEU A CA 1
ATOM 979 C C . LEU A 1 127 ? 5.192 6.204 -8.822 1.00 97.50 127 LEU A C 1
ATOM 981 O O . LEU A 1 127 ? 5.543 7.379 -8.911 1.00 97.50 127 LEU A O 1
ATOM 985 N N . LEU A 1 128 ? 3.916 5.840 -8.804 1.00 97.12 128 LEU A N 1
ATOM 986 C CA . LEU A 1 128 ? 2.833 6.805 -8.888 1.00 97.12 128 LEU A CA 1
ATOM 987 C C . LEU A 1 128 ? 2.362 7.183 -7.489 1.00 97.12 128 LEU A C 1
ATOM 989 O O . LEU A 1 128 ? 1.989 6.325 -6.684 1.00 97.12 128 LEU A O 1
ATOM 993 N N . ILE A 1 129 ? 2.315 8.488 -7.231 1.00 96.00 129 ILE A N 1
ATOM 994 C CA . ILE A 1 129 ? 1.667 9.008 -6.033 1.00 96.00 129 ILE A CA 1
ATOM 995 C C . ILE A 1 129 ? 0.153 8.800 -6.127 1.00 96.00 129 ILE A C 1
ATOM 997 O O . ILE A 1 129 ? -0.462 8.971 -7.183 1.00 96.00 129 ILE A O 1
ATOM 1001 N N . ILE A 1 130 ? -0.475 8.444 -5.013 1.00 92.44 130 ILE A N 1
ATOM 1002 C CA . ILE A 1 130 ? -1.929 8.397 -4.921 1.00 92.44 130 ILE A CA 1
ATOM 1003 C C . ILE A 1 130 ? -2.459 9.767 -4.516 1.00 92.44 130 ILE A C 1
ATOM 1005 O O . ILE A 1 130 ? -1.933 10.425 -3.614 1.00 92.44 130 ILE A O 1
ATOM 1009 N N . ASN A 1 131 ? -3.527 10.206 -5.183 1.00 80.88 131 ASN A N 1
ATOM 1010 C CA . ASN A 1 131 ? -4.190 11.441 -4.804 1.00 80.88 131 ASN A CA 1
ATOM 1011 C C . ASN A 1 131 ? -4.740 11.297 -3.382 1.00 80.88 131 ASN A C 1
ATOM 1013 O O . ASN A 1 131 ? -5.338 10.284 -3.019 1.00 80.88 131 ASN A O 1
ATOM 1017 N N . THR A 1 132 ? -4.510 12.320 -2.570 1.00 71.88 132 THR A N 1
ATOM 1018 C CA . THR A 1 132 ? -4.928 12.334 -1.170 1.00 71.88 132 THR A CA 1
ATOM 1019 C C . THR A 1 132 ? -6.095 13.282 -0.896 1.00 71.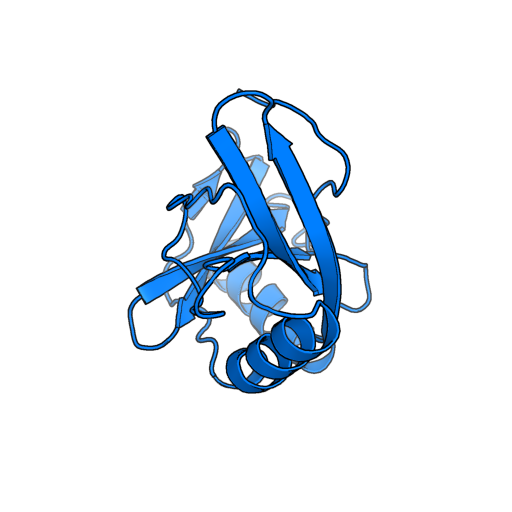88 132 THR A C 1
ATOM 1021 O O . THR A 1 132 ? -6.470 13.472 0.266 1.00 71.88 132 THR A O 1
ATOM 1024 N N . ARG A 1 133 ? -6.645 13.882 -1.961 1.00 62.69 133 ARG A N 1
ATOM 1025 C CA . ARG A 1 133 ? -7.909 14.628 -1.994 1.00 62.69 133 ARG A CA 1
ATOM 1026 C C . ARG A 1 133 ? -9.013 13.702 -2.528 1.00 62.69 133 ARG A C 1
ATOM 1028 O O . ARG A 1 133 ? -8.714 12.856 -3.369 1.00 62.69 133 ARG A O 1
ATOM 1035 N N . LYS A 1 134 ? -10.259 13.850 -2.047 1.00 47.97 134 LYS A N 1
ATOM 1036 C CA . LYS A 1 134 ? -11.436 13.129 -2.580 1.00 47.97 134 LYS A CA 1
ATOM 1037 C C . LYS A 1 134 ? -11.488 13.351 -4.102 1.00 47.97 134 LYS A C 1
ATOM 1039 O O . LYS A 1 134 ? -11.742 14.464 -4.550 1.00 47.97 134 LYS A O 1
ATOM 1044 N N . ARG A 1 135 ? -11.229 12.306 -4.884 1.00 37.88 135 ARG A N 1
ATOM 1045 C CA . ARG A 1 135 ? -11.822 12.140 -6.209 1.00 37.88 135 ARG A CA 1
ATOM 1046 C C . ARG A 1 135 ? -12.584 10.830 -6.169 1.00 37.88 135 ARG A C 1
ATOM 1048 O O . ARG A 1 135 ? -11.991 9.791 -5.883 1.00 37.88 135 ARG A O 1
ATOM 1055 N N . TYR A 1 136 ? -13.885 10.927 -6.401 1.00 35.94 136 TYR A N 1
ATOM 1056 C CA . TYR A 1 136 ? -14.623 9.853 -7.038 1.00 35.94 136 TYR A CA 1
ATOM 1057 C C . TYR A 1 136 ? -13.986 9.696 -8.421 1.00 35.94 136 TYR A C 1
ATOM 1059 O O . TYR A 1 136 ? -14.039 10.629 -9.215 1.00 35.94 136 TYR A O 1
ATOM 1067 N N . ASP A 1 137 ? -13.269 8.602 -8.641 1.00 34.09 137 ASP A N 1
ATOM 1068 C CA . ASP A 1 137 ? -12.847 8.194 -9.977 1.00 34.09 137 ASP A CA 1
ATOM 1069 C C . ASP A 1 137 ? -13.445 6.794 -10.176 1.00 34.09 137 ASP A C 1
ATOM 1071 O O . ASP A 1 137 ? -13.029 5.847 -9.495 1.00 34.09 137 ASP A O 1
ATOM 1075 N N . ASP A 1 138 ? -14.451 6.736 -11.052 1.00 33.19 138 ASP A N 1
ATOM 1076 C CA . ASP A 1 138 ? -15.052 5.531 -11.638 1.00 33.19 138 ASP A CA 1
ATOM 1077 C C . ASP A 1 138 ? -14.011 4.655 -12.373 1.00 33.19 138 ASP A 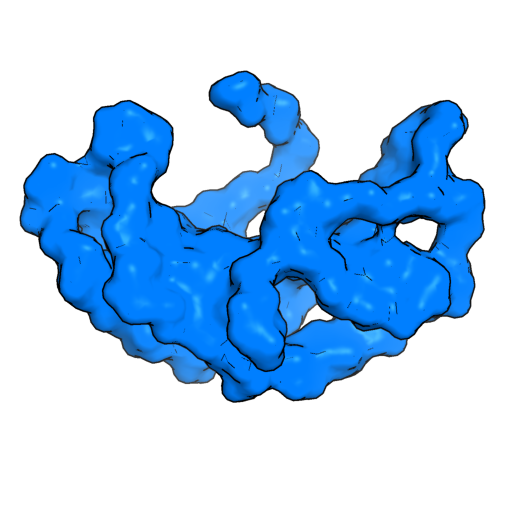C 1
ATOM 1079 O O . ASP A 1 138 ? -13.039 5.205 -12.957 1.00 33.19 138 ASP A O 1
#

Sequence (138 aa):
PRVSAAAAKQVVEQSRTSWHVGKVQQQWEEDEGVEVRVFINAAIGPIAKLAVNPQTGAILPYRVEVYTATLAMPRQTLVQKVKEVLPKLQIGAEAWLGGHGRYWRIPLFLEGTLVSTVKVDAATGELLIINTRKRYDD

Solvent-accessible surface area (backbone atoms only — not comparable to full-atom values): 7702 Å² total; per-residue (Å²): 107,74,43,50,59,68,59,41,47,49,48,54,60,66,45,53,85,51,52,44,77,51,61,75,46,77,46,76,42,98,88,59,23,35,33,33,36,40,27,37,18,36,88,92,39,40,31,35,53,38,35,30,34,37,67,79,55,46,76,31,50,54,93,50,82,52,58,32,88,62,72,73,52,56,71,68,58,48,51,51,52,48,55,68,44,58,83,62,49,40,77,52,94,66,51,45,72,35,84,94,50,52,22,34,36,38,36,30,24,49,96,88,38,54,26,35,50,37,40,22,33,12,71,80,47,45,78,38,67,53,82,87,64,97,68,94,75,133

Foldseek 3Di:
DQDDFVLLLVLVVVQLVQKAKDDWDWDQDPPQATWIKIFIATPVGGFKIFTAAQQPLDTDFPPDTHHDNDRNDDRVRNRVSVRVQSVQWDFDPDWDADPVRQWIWTFIDHPNGTGITGIAGNNPSHTDHDDPDDDPDD

pLDDT: mean 91.3, std 12.01, range [33.19, 98.44]